Protein AF-F9PRP9-F1 (afdb_monomer_lite)

pLDDT: mean 70.19, std 15.31, range [28.5, 96.56]

Radius of gyration: 37.39 Å; chains: 1; bounding box: 95×51×102 Å

Sequence (180 aa):
MKIFDKNKLEKINDRQLRYKIVYSILFFLMGALVLKLFHLTIINGDDYRNKADNNRLKDVKITAPRGNIYDRNGKLLAGVKTSPAVQILKDEFNRLSKDEKIEKIEELTKILNKDGASWDTDDYFLGINYFVYSSDVDYFTELKSPKEKVLDIILENKLVEDILKLRIEKNSSSNFPTIS

Foldseek 3Di:
DDPPDVVVVVVVVVVVVVVVVVVVVVVVVVVVVVVVVCCCCPVCVVVVVVCVVVPPDPVPPPDPFDAFDADPVRHTPDHDDDADDDDDDPVVLVPDDPVVNVVVLVVVVVVCVVVVHPCCPPPHPSDDDDFDDPDPVCVVVDPDGSVVVVVVVCVVVVCVVVVVPDDDDDDPDDPDDDDD

Secondary structure (DSSP, 8-state):
-----HHHHHHHHHHHHHHHHHHHHHHHHHHHHHHHHHIIIIISHHHHHHHHHHTS------PPPPPPEE-TTS-EEE-----------HHHHHHS-HHHHHHHHHHHHHHHHHTT---SSTTSS--TT----SSTTHHHH-SS-HHHHHHHHHHHTTTHHHHHH------S---PPPP-

Structure (mmCIF, N/CA/C/O backbone):
data_AF-F9PRP9-F1
#
_entry.id   AF-F9PRP9-F1
#
loop_
_atom_site.group_PDB
_atom_site.id
_atom_site.type_symbol
_atom_site.label_atom_id
_atom_site.label_alt_id
_atom_site.label_comp_id
_atom_site.label_asym_id
_atom_site.label_entity_id
_atom_site.label_seq_id
_atom_site.pdbx_PDB_ins_code
_atom_site.Cartn_x
_atom_site.Cartn_y
_atom_site.Cartn_z
_atom_site.occupancy
_atom_site.B_iso_or_equiv
_atom_site.auth_seq_id
_atom_site.auth_comp_id
_atom_site.auth_asym_id
_atom_site.auth_atom_id
_atom_site.pdbx_PDB_model_num
ATOM 1 N N . MET A 1 1 ? 65.921 16.753 -61.468 1.00 42.53 1 MET A N 1
ATOM 2 C CA . MET A 1 1 ? 65.326 16.895 -60.120 1.00 42.53 1 MET A CA 1
ATOM 3 C C . MET A 1 1 ? 63.812 16.720 -60.239 1.00 42.53 1 MET A C 1
ATOM 5 O O . MET A 1 1 ? 63.185 17.506 -60.925 1.00 42.53 1 MET A O 1
ATOM 9 N N . LYS A 1 2 ? 63.293 15.617 -59.678 1.00 50.00 2 LYS A N 1
ATOM 10 C CA . LYS A 1 2 ? 61.884 15.201 -59.477 1.00 50.00 2 LYS A CA 1
ATOM 11 C C . LYS A 1 2 ? 60.833 15.632 -60.519 1.00 50.00 2 LYS A C 1
ATOM 13 O O . LYS A 1 2 ? 60.159 16.643 -60.359 1.00 50.00 2 LYS A O 1
ATOM 18 N N . ILE A 1 3 ? 60.594 14.757 -61.497 1.00 51.47 3 ILE A N 1
ATOM 19 C CA . ILE A 1 3 ? 59.340 14.733 -62.262 1.00 51.47 3 ILE A CA 1
ATOM 20 C C . ILE A 1 3 ? 58.291 14.085 -61.345 1.00 51.47 3 ILE A C 1
ATOM 22 O O . ILE A 1 3 ? 58.221 12.864 -61.229 1.00 51.47 3 ILE A O 1
ATOM 26 N N . PHE A 1 4 ? 57.546 14.901 -60.596 1.00 64.50 4 PHE A N 1
ATOM 27 C CA . PHE A 1 4 ? 56.377 14.421 -59.859 1.00 64.50 4 PHE A CA 1
ATOM 28 C C . PHE A 1 4 ? 55.243 14.182 -60.853 1.00 64.50 4 PHE A C 1
ATOM 30 O O . PHE A 1 4 ? 54.703 15.110 -61.452 1.00 64.50 4 PHE A O 1
ATOM 37 N N . ASP A 1 5 ? 54.925 12.908 -61.031 1.00 66.56 5 ASP A N 1
ATOM 38 C CA . ASP A 1 5 ? 53.922 12.408 -61.958 1.00 66.56 5 ASP A CA 1
ATOM 39 C C . ASP A 1 5 ? 52.515 12.862 -61.522 1.00 66.56 5 ASP A C 1
ATOM 41 O O . ASP A 1 5 ? 51.928 12.324 -60.576 1.00 66.56 5 ASP A O 1
ATOM 45 N N . LYS A 1 6 ? 51.990 13.911 -62.171 1.00 64.56 6 LYS A N 1
ATOM 46 C CA . LYS A 1 6 ? 50.707 14.554 -61.825 1.00 64.56 6 LYS A CA 1
ATOM 47 C C . LYS A 1 6 ? 49.531 13.570 -61.857 1.00 64.56 6 LYS A C 1
ATOM 49 O O . LYS A 1 6 ? 48.667 13.635 -60.986 1.00 64.56 6 LYS A O 1
ATOM 54 N N . ASN A 1 7 ? 49.572 12.585 -62.758 1.00 66.88 7 ASN A N 1
ATOM 55 C CA . ASN A 1 7 ? 48.579 11.508 -62.845 1.00 66.88 7 ASN A CA 1
ATOM 56 C C . ASN A 1 7 ? 48.523 10.644 -61.578 1.00 66.88 7 ASN A C 1
ATOM 58 O O . ASN A 1 7 ? 47.462 10.153 -61.190 1.00 66.88 7 ASN A O 1
ATOM 62 N N . LYS A 1 8 ? 49.661 10.448 -60.901 1.00 62.81 8 LYS A N 1
ATOM 63 C CA . LYS A 1 8 ? 49.707 9.689 -59.647 1.00 62.81 8 LYS A CA 1
ATOM 64 C C . LYS A 1 8 ? 49.069 10.479 -58.505 1.00 62.81 8 LYS A C 1
ATOM 66 O O . LYS A 1 8 ? 48.417 9.875 -57.659 1.00 62.81 8 LYS A O 1
ATOM 71 N N . LEU A 1 9 ? 49.219 11.805 -58.498 1.00 63.72 9 LEU A N 1
ATOM 72 C CA . LEU A 1 9 ? 48.645 12.690 -57.481 1.00 63.72 9 LEU A CA 1
ATOM 73 C C . LEU A 1 9 ? 47.124 12.833 -57.630 1.00 63.72 9 LEU A C 1
ATOM 75 O O . LEU A 1 9 ? 46.422 12.671 -56.634 1.00 63.72 9 LEU A O 1
ATOM 79 N N . GLU A 1 10 ? 46.601 13.022 -58.847 1.00 70.06 10 GLU A N 1
ATOM 80 C CA . GLU A 1 10 ? 45.146 13.024 -59.097 1.00 70.06 10 GLU A CA 1
ATOM 81 C C . GLU A 1 10 ? 44.505 11.689 -58.712 1.00 70.06 10 GLU A C 1
ATOM 83 O O . GLU A 1 10 ? 43.528 11.653 -57.966 1.00 70.06 10 GLU A O 1
ATOM 88 N N . LYS A 1 11 ? 45.124 10.566 -59.098 1.00 63.56 11 LYS A N 1
ATOM 89 C CA . LYS A 1 11 ? 44.608 9.227 -58.777 1.00 63.56 11 LYS A CA 1
ATOM 90 C C . LYS A 1 11 ? 44.652 8.904 -57.277 1.00 63.56 11 LYS A C 1
ATOM 92 O O . LYS A 1 11 ? 43.872 8.069 -56.818 1.00 63.56 11 LYS A O 1
ATOM 97 N N . ILE A 1 12 ? 45.557 9.519 -56.507 1.00 66.69 12 ILE A N 1
ATOM 98 C CA . ILE A 1 12 ? 45.568 9.436 -55.035 1.00 66.69 12 ILE A CA 1
ATOM 99 C C . ILE A 1 12 ? 44.457 10.315 -54.456 1.00 66.69 12 ILE A C 1
ATOM 101 O O . ILE A 1 12 ? 43.743 9.857 -53.564 1.00 66.69 12 ILE A O 1
ATOM 105 N N . ASN A 1 13 ? 44.271 11.530 -54.975 1.00 74.81 13 ASN A N 1
ATOM 106 C CA . ASN A 1 13 ? 43.254 12.461 -54.493 1.00 74.81 13 ASN A CA 1
ATOM 107 C C . ASN A 1 13 ? 41.830 11.933 -54.740 1.00 74.81 13 ASN A C 1
ATOM 109 O O . ASN A 1 13 ? 40.999 11.999 -53.841 1.00 74.81 13 ASN A O 1
ATOM 113 N N . ASP A 1 14 ? 41.581 11.282 -55.880 1.00 76.69 14 ASP A N 1
ATOM 114 C CA . ASP A 1 14 ? 40.311 10.609 -56.183 1.00 76.69 14 ASP A CA 1
ATOM 115 C C . ASP A 1 14 ? 40.009 9.450 -55.231 1.00 76.69 14 ASP A C 1
ATOM 117 O O . ASP A 1 14 ? 38.868 9.259 -54.806 1.00 76.69 14 ASP A O 1
ATOM 121 N N . ARG A 1 15 ? 41.025 8.656 -54.863 1.00 77.12 15 ARG A N 1
ATOM 122 C CA . ARG A 1 15 ? 40.851 7.585 -53.868 1.00 77.12 15 ARG A CA 1
ATOM 123 C C . ARG A 1 15 ? 40.567 8.172 -52.490 1.00 77.12 15 ARG A C 1
ATOM 125 O O . ARG A 1 15 ? 39.639 7.722 -51.827 1.00 77.12 15 ARG A O 1
ATOM 132 N N . GLN A 1 16 ? 41.327 9.187 -52.078 1.00 83.00 16 GLN A N 1
ATOM 133 C CA . GLN A 1 16 ? 41.131 9.885 -50.805 1.00 83.00 16 GLN A CA 1
ATOM 134 C C . GLN A 1 16 ? 39.751 10.557 -50.731 1.00 83.00 16 GLN A C 1
ATOM 136 O O . GLN A 1 16 ? 39.105 10.509 -49.687 1.00 83.00 16 GLN A O 1
ATOM 141 N N . LEU A 1 17 ? 39.255 11.121 -51.837 1.00 84.12 17 LEU A N 1
ATOM 142 C CA . LEU A 1 17 ? 37.926 11.722 -51.924 1.00 84.12 17 LEU A CA 1
ATOM 143 C C . LEU A 1 17 ? 36.820 10.677 -51.728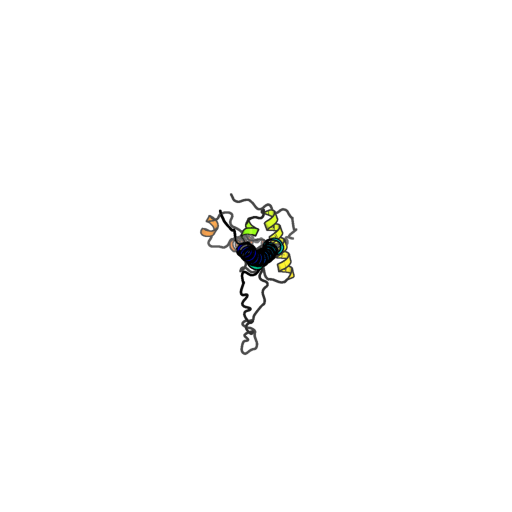 1.00 84.12 17 LEU A C 1
ATOM 145 O O . LEU A 1 17 ? 35.913 10.898 -50.929 1.00 84.12 17 LEU A O 1
ATOM 149 N N . ARG A 1 18 ? 36.926 9.505 -52.372 1.00 84.88 18 ARG A N 1
ATOM 150 C CA . ARG A 1 18 ? 35.973 8.396 -52.175 1.00 84.88 18 ARG A CA 1
ATOM 151 C C . ARG A 1 18 ? 35.933 7.931 -50.719 1.00 84.88 18 ARG A C 1
ATOM 153 O O . ARG A 1 18 ? 34.848 7.775 -50.168 1.00 84.88 18 ARG A O 1
ATOM 160 N N . TYR A 1 19 ? 37.092 7.771 -50.076 1.00 89.69 19 TYR A N 1
ATOM 161 C CA . TYR A 1 19 ? 37.149 7.400 -48.658 1.00 89.69 19 TYR A CA 1
ATOM 162 C C . TYR A 1 19 ? 36.541 8.471 -47.750 1.00 89.69 19 TYR A C 1
ATOM 164 O O . TYR A 1 19 ? 35.768 8.132 -46.859 1.00 89.69 19 TYR A O 1
ATOM 172 N N . LYS A 1 20 ? 36.814 9.758 -48.000 1.00 90.25 20 LYS A N 1
ATOM 173 C CA . LYS A 1 20 ? 36.215 10.867 -47.241 1.00 90.25 20 LYS A CA 1
ATOM 174 C C . LYS A 1 20 ? 34.692 10.907 -47.366 1.00 90.25 20 LYS A C 1
ATOM 176 O O . LYS A 1 20 ? 34.021 11.152 -46.370 1.00 90.25 20 LYS A O 1
ATOM 181 N N . ILE A 1 21 ? 34.141 10.630 -48.550 1.00 91.06 21 ILE A N 1
ATOM 182 C CA . ILE A 1 21 ? 32.686 10.577 -48.767 1.00 91.06 21 ILE A CA 1
ATOM 183 C C . ILE A 1 21 ? 32.060 9.425 -47.971 1.00 91.06 21 ILE A C 1
ATOM 185 O O . ILE A 1 21 ? 31.079 9.637 -47.260 1.00 91.06 21 ILE A O 1
ATOM 189 N N . VAL A 1 22 ? 32.650 8.227 -48.029 1.00 92.62 22 VAL A N 1
ATOM 190 C CA . VAL A 1 22 ? 32.167 7.060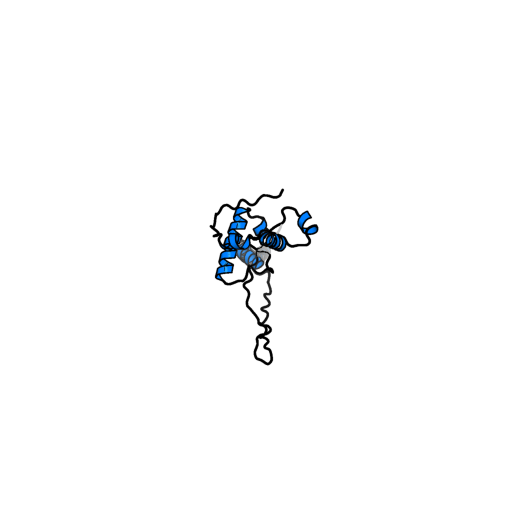 -47.269 1.00 92.62 22 VAL A CA 1
ATOM 191 C C . VAL A 1 22 ? 32.242 7.314 -45.762 1.00 92.62 22 VAL A C 1
ATOM 193 O O . VAL A 1 22 ? 31.284 7.041 -45.043 1.00 92.62 22 VAL A O 1
ATOM 196 N N . TYR A 1 23 ? 33.348 7.886 -45.282 1.00 93.44 23 TYR A N 1
ATOM 197 C CA . TYR A 1 23 ? 33.527 8.190 -43.863 1.00 93.44 23 TYR A CA 1
ATOM 198 C C . TYR A 1 23 ? 32.566 9.282 -43.379 1.00 93.44 23 TYR A C 1
ATOM 200 O O . TYR A 1 23 ? 32.047 9.194 -42.271 1.00 93.44 23 TYR A O 1
ATOM 208 N N . SER A 1 24 ? 32.285 10.279 -44.223 1.00 93.81 24 SER A N 1
ATOM 209 C CA . SER A 1 24 ? 31.284 11.313 -43.949 1.00 93.81 24 SER A CA 1
ATOM 210 C C . SER A 1 24 ? 29.891 10.701 -43.784 1.00 93.81 24 SER A C 1
ATOM 212 O O . SER A 1 24 ? 29.234 10.928 -42.773 1.00 93.81 24 SER A O 1
ATOM 214 N N . ILE A 1 25 ? 29.471 9.835 -44.713 1.00 95.50 25 ILE A N 1
ATOM 215 C CA . ILE A 1 25 ? 28.193 9.111 -44.621 1.00 95.50 25 ILE A CA 1
ATOM 216 C C . ILE A 1 25 ? 28.108 8.272 -43.344 1.00 95.50 25 ILE A C 1
ATOM 218 O O . ILE A 1 25 ? 27.099 8.325 -42.642 1.00 95.50 25 ILE A O 1
ATOM 222 N N . LEU A 1 26 ? 29.171 7.536 -43.014 1.00 95.50 26 LEU A N 1
ATOM 223 C CA . LEU A 1 26 ? 29.221 6.730 -41.797 1.00 95.50 26 LEU A CA 1
ATOM 224 C C . LEU A 1 26 ? 29.120 7.599 -40.536 1.00 95.50 26 LEU A C 1
ATOM 226 O O . LEU A 1 26 ? 28.413 7.242 -39.596 1.00 95.50 26 LEU A O 1
ATOM 230 N N . PHE A 1 27 ? 29.790 8.752 -40.528 1.00 96.12 27 PHE A N 1
ATOM 231 C CA . PHE A 1 27 ? 29.742 9.702 -39.422 1.00 96.12 27 PHE A CA 1
ATOM 232 C C . PHE A 1 27 ? 28.334 10.275 -39.225 1.00 96.12 27 PHE A C 1
ATOM 234 O O . PHE A 1 27 ? 27.834 10.290 -38.102 1.00 96.12 27 PHE A O 1
ATOM 241 N N . PHE A 1 28 ? 27.655 10.672 -40.306 1.00 96.38 28 PHE A N 1
ATOM 242 C CA . PHE A 1 28 ? 26.265 11.133 -40.239 1.00 96.38 28 PHE A CA 1
ATOM 243 C C . PHE A 1 28 ? 25.309 10.037 -39.757 1.00 96.38 28 PHE A C 1
ATOM 245 O O . PHE A 1 28 ? 24.439 10.310 -38.931 1.00 96.38 28 PHE A O 1
ATOM 252 N N . LEU A 1 29 ? 25.491 8.795 -40.215 1.00 96.38 29 LEU A N 1
ATOM 253 C CA . LEU A 1 29 ? 24.696 7.653 -39.763 1.00 96.38 29 LEU A CA 1
ATOM 254 C C . LEU A 1 29 ? 24.872 7.410 -38.257 1.00 96.38 29 LEU A C 1
ATOM 256 O O . LEU A 1 29 ? 23.888 7.236 -37.538 1.00 96.38 29 LEU A O 1
ATOM 260 N N . MET A 1 30 ? 26.115 7.443 -37.768 1.00 96.56 30 MET A N 1
ATOM 261 C CA . MET A 1 30 ? 26.395 7.336 -36.336 1.00 96.56 30 MET A CA 1
ATOM 262 C C . MET A 1 30 ? 25.806 8.497 -35.543 1.00 96.56 30 MET A C 1
ATOM 264 O O . MET A 1 30 ? 25.179 8.265 -34.512 1.00 96.56 30 MET A O 1
ATOM 268 N N . GLY A 1 31 ? 25.928 9.729 -36.039 1.00 95.94 31 GLY A N 1
ATOM 269 C CA . GLY A 1 31 ? 25.317 10.902 -35.416 1.00 95.94 31 GLY A CA 1
ATOM 270 C C . GLY A 1 31 ? 23.798 10.770 -35.286 1.00 95.94 31 GLY A C 1
ATOM 271 O O . GLY A 1 31 ? 23.248 11.018 -34.215 1.00 95.94 31 GLY A O 1
ATOM 272 N N . ALA A 1 32 ? 23.120 10.296 -36.334 1.00 95.88 32 ALA A N 1
ATOM 273 C CA . ALA A 1 32 ? 21.682 10.036 -36.300 1.00 95.88 32 ALA A CA 1
ATOM 274 C C . ALA A 1 32 ? 21.305 8.973 -35.253 1.00 95.88 32 ALA A C 1
ATOM 276 O O . ALA A 1 32 ? 20.307 9.131 -34.547 1.00 95.88 32 ALA A O 1
ATOM 277 N N . LEU A 1 33 ? 22.115 7.920 -35.106 1.00 94.25 33 LEU A N 1
ATOM 278 C CA . LEU A 1 33 ? 21.886 6.879 -34.104 1.00 94.25 33 LEU A CA 1
ATOM 279 C C . LEU A 1 33 ? 22.056 7.414 -32.674 1.00 94.25 33 LEU A C 1
ATOM 281 O O . LEU A 1 33 ? 21.233 7.120 -31.809 1.00 94.25 33 LEU A O 1
ATOM 285 N N . VAL A 1 34 ? 23.080 8.239 -32.438 1.00 95.56 34 VAL A N 1
ATOM 286 C CA . VAL A 1 34 ? 23.326 8.884 -31.138 1.00 95.56 34 VAL A CA 1
ATOM 287 C C . VAL A 1 34 ? 22.192 9.842 -30.782 1.00 95.56 34 VAL A C 1
ATOM 289 O O . VAL A 1 34 ? 21.701 9.800 -29.658 1.00 95.56 34 VAL A O 1
ATOM 292 N N . LEU A 1 35 ? 21.711 10.652 -31.729 1.00 92.94 35 LEU A N 1
ATOM 293 C CA . LEU A 1 35 ? 20.555 11.529 -31.514 1.00 92.94 35 LEU A CA 1
ATOM 294 C C . LEU A 1 35 ? 19.285 10.731 -31.208 1.00 92.94 35 LEU A C 1
ATOM 296 O O . LEU A 1 35 ? 18.520 11.095 -30.314 1.00 92.94 35 LEU A O 1
ATOM 300 N N . LYS A 1 36 ? 19.066 9.613 -31.911 1.00 92.12 36 LYS A N 1
ATOM 301 C CA . LYS A 1 36 ? 17.932 8.723 -31.648 1.00 92.12 36 LYS A CA 1
ATOM 302 C C . LYS A 1 36 ? 18.018 8.100 -30.257 1.00 92.12 36 LYS A C 1
ATOM 304 O O . LYS A 1 36 ? 17.000 8.021 -29.570 1.00 92.12 36 LYS A O 1
ATOM 309 N N . LEU A 1 37 ? 19.215 7.684 -29.847 1.00 88.75 37 LEU A N 1
ATOM 310 C CA . LEU A 1 37 ? 19.462 7.133 -28.521 1.00 88.75 37 LEU A CA 1
ATOM 311 C C . LEU A 1 37 ? 19.241 8.194 -27.443 1.00 88.75 37 LEU A C 1
ATOM 313 O O . LEU A 1 37 ? 18.501 7.932 -26.509 1.00 88.75 37 LEU A O 1
ATOM 317 N N . PHE A 1 38 ? 19.785 9.400 -27.623 1.00 89.00 38 PHE A N 1
ATOM 318 C CA . PHE A 1 38 ? 19.590 10.531 -26.715 1.00 89.00 38 PHE A CA 1
ATOM 319 C C . PHE A 1 38 ? 18.109 10.890 -26.556 1.00 89.00 38 PHE A C 1
ATOM 321 O O . PHE A 1 38 ? 17.634 11.088 -25.444 1.00 89.00 38 PHE A O 1
ATOM 328 N N . HIS A 1 39 ? 17.341 10.908 -27.649 1.00 86.56 39 HIS A N 1
ATOM 329 C CA . HIS A 1 39 ? 15.893 11.095 -27.576 1.00 86.56 39 HIS A CA 1
ATOM 330 C C . HIS A 1 39 ? 15.224 9.978 -26.760 1.00 86.56 39 HIS A C 1
ATOM 332 O O . HIS A 1 39 ? 14.319 10.236 -25.971 1.00 86.56 39 HIS A O 1
ATOM 338 N N . LEU A 1 40 ? 15.632 8.723 -26.943 1.00 82.56 40 LEU A N 1
ATOM 339 C CA . LEU A 1 40 ? 15.046 7.605 -26.207 1.00 82.56 40 LEU A CA 1
ATOM 340 C C . LEU A 1 40 ? 15.418 7.632 -24.717 1.00 82.56 40 LEU A C 1
ATOM 342 O O . LEU A 1 40 ? 14.575 7.299 -23.891 1.00 82.56 40 LEU A O 1
ATOM 346 N N . THR A 1 41 ? 16.642 8.042 -24.381 1.00 79.62 41 THR A N 1
ATOM 347 C CA . THR A 1 41 ? 17.153 8.055 -23.005 1.00 79.62 41 THR A CA 1
ATOM 348 C C . THR A 1 41 ? 16.799 9.312 -22.220 1.00 79.62 41 THR A C 1
ATOM 350 O O . THR A 1 41 ? 16.678 9.211 -21.009 1.00 79.62 41 THR A O 1
ATOM 353 N N . ILE A 1 42 ? 16.644 10.477 -22.857 1.00 78.81 42 ILE A N 1
ATOM 354 C CA . ILE A 1 42 ? 16.349 11.746 -22.165 1.00 78.81 42 ILE A CA 1
ATOM 355 C C . ILE A 1 42 ? 14.861 12.078 -22.216 1.00 78.81 42 ILE A C 1
ATOM 357 O O . ILE A 1 42 ? 14.279 12.381 -21.187 1.00 78.81 42 ILE A O 1
ATOM 361 N N . ILE A 1 43 ? 14.232 12.010 -23.394 1.00 73.44 43 ILE A N 1
ATOM 362 C CA . ILE A 1 43 ? 12.822 12.414 -23.537 1.00 73.44 43 ILE A CA 1
ATOM 363 C C . ILE A 1 43 ? 11.897 11.308 -23.029 1.00 73.44 43 ILE A C 1
ATOM 365 O O . ILE A 1 43 ? 10.945 11.585 -22.313 1.00 73.44 43 ILE A O 1
ATOM 369 N N . ASN A 1 44 ? 12.201 10.051 -23.362 1.00 65.88 44 ASN A N 1
ATOM 370 C CA . ASN A 1 44 ? 11.391 8.906 -22.938 1.00 65.88 44 ASN A CA 1
ATOM 371 C C . ASN A 1 44 ? 12.043 8.102 -21.802 1.00 65.88 44 ASN A C 1
ATOM 373 O O . ASN A 1 44 ? 11.516 7.058 -21.423 1.00 65.88 44 ASN A O 1
ATOM 377 N N . GLY A 1 45 ? 13.194 8.543 -21.282 1.00 67.31 45 GLY A N 1
ATOM 378 C CA . GLY A 1 45 ? 13.931 7.821 -20.245 1.00 67.31 45 GLY A CA 1
ATOM 379 C C . GLY A 1 45 ? 13.095 7.611 -18.997 1.00 67.31 45 GLY A C 1
ATOM 380 O O . GLY A 1 45 ? 12.982 6.482 -18.525 1.00 67.31 45 GLY A O 1
ATOM 381 N N . ASP A 1 46 ? 12.448 8.678 -18.534 1.00 64.69 46 ASP A N 1
ATOM 382 C CA . ASP A 1 46 ? 11.582 8.642 -17.358 1.00 64.69 46 ASP A CA 1
ATOM 383 C C . ASP A 1 46 ? 10.359 7.753 -17.597 1.00 64.69 46 ASP A C 1
ATOM 385 O O . ASP A 1 46 ? 10.025 6.931 -16.752 1.00 64.69 46 ASP A O 1
ATOM 389 N N . ASP A 1 47 ? 9.754 7.796 -18.786 1.00 66.75 47 ASP A N 1
ATOM 390 C CA . ASP A 1 47 ? 8.624 6.928 -19.139 1.00 66.75 47 ASP A CA 1
ATOM 391 C C . ASP A 1 47 ? 9.005 5.444 -19.194 1.00 66.75 47 ASP A C 1
ATOM 393 O O . ASP A 1 47 ? 8.238 4.590 -18.746 1.00 66.75 47 ASP A O 1
ATOM 397 N N . TYR A 1 48 ? 10.181 5.101 -19.729 1.00 62.81 48 TYR A N 1
ATOM 398 C CA . TYR A 1 48 ? 10.669 3.719 -19.743 1.00 62.81 48 TYR A CA 1
ATOM 399 C C . TYR A 1 48 ? 11.167 3.267 -18.368 1.00 62.81 48 TYR A C 1
ATOM 401 O O . TYR A 1 48 ? 11.005 2.093 -18.041 1.00 62.81 48 TYR A O 1
ATOM 409 N N . ARG A 1 49 ? 11.704 4.174 -17.543 1.00 63.72 49 ARG A N 1
ATOM 410 C CA . ARG A 1 49 ? 12.059 3.916 -16.141 1.00 63.72 49 ARG A CA 1
ATOM 411 C C . ARG A 1 49 ? 10.806 3.640 -15.314 1.00 63.72 49 ARG A C 1
ATOM 413 O O . ARG A 1 49 ? 10.719 2.589 -14.693 1.00 63.72 49 ARG A O 1
ATOM 420 N N . ASN A 1 50 ? 9.795 4.496 -15.429 1.00 62.94 50 ASN A N 1
ATOM 421 C CA . ASN A 1 50 ? 8.492 4.342 -14.786 1.00 62.94 50 ASN A CA 1
ATOM 422 C C . ASN A 1 50 ? 7.776 3.075 -15.259 1.00 62.94 50 ASN A C 1
ATOM 424 O O . ASN A 1 50 ? 7.166 2.372 -14.458 1.00 62.94 50 ASN A O 1
ATOM 428 N N . LYS A 1 51 ? 7.857 2.738 -16.552 1.00 61.62 51 LYS A N 1
ATOM 429 C CA . LYS A 1 51 ? 7.327 1.469 -17.067 1.00 61.62 51 LYS A CA 1
ATOM 430 C C . LYS A 1 51 ? 8.126 0.271 -16.581 1.00 61.62 51 LYS A C 1
ATOM 432 O O . LYS A 1 51 ? 7.508 -0.750 -16.347 1.00 61.62 51 LYS A O 1
ATOM 437 N N . ALA A 1 52 ? 9.444 0.353 -16.422 1.00 60.34 52 ALA A N 1
ATOM 438 C CA . ALA A 1 52 ? 10.252 -0.747 -15.896 1.00 60.34 52 ALA A CA 1
ATOM 439 C C . ALA A 1 52 ? 10.009 -0.977 -14.395 1.00 60.34 52 ALA A C 1
ATOM 441 O O . ALA A 1 52 ? 9.865 -2.126 -13.980 1.00 60.34 52 ALA A O 1
ATOM 442 N N . ASP A 1 53 ? 9.886 0.095 -13.611 1.00 61.28 53 ASP A N 1
ATOM 443 C CA . ASP A 1 53 ? 9.566 0.020 -12.183 1.00 61.28 53 ASP A CA 1
ATOM 444 C C . ASP A 1 53 ? 8.128 -0.489 -11.963 1.00 61.28 53 ASP A C 1
ATOM 446 O O . ASP A 1 53 ? 7.906 -1.350 -11.111 1.00 61.28 53 ASP A O 1
ATOM 450 N N . ASN A 1 54 ? 7.166 -0.070 -12.799 1.00 59.91 54 ASN A N 1
ATOM 451 C CA . ASN A 1 54 ? 5.788 -0.583 -12.761 1.00 59.91 54 ASN A CA 1
ATOM 452 C C . ASN A 1 54 ? 5.623 -1.982 -13.389 1.00 59.91 54 ASN A C 1
ATOM 454 O O . ASN A 1 54 ? 4.772 -2.750 -12.946 1.00 59.91 54 ASN A O 1
ATOM 458 N N . ASN A 1 55 ? 6.432 -2.348 -14.391 1.00 52.78 55 ASN A N 1
ATOM 459 C CA . ASN A 1 55 ? 6.427 -3.670 -15.038 1.00 52.78 55 ASN A CA 1
ATOM 460 C C . ASN A 1 55 ? 7.378 -4.665 -14.369 1.00 52.78 55 ASN A C 1
ATOM 462 O O . ASN A 1 55 ? 7.713 -5.683 -14.980 1.00 52.78 55 ASN A O 1
ATOM 466 N N . ARG A 1 56 ? 7.804 -4.448 -13.119 1.00 49.28 56 ARG A N 1
ATOM 467 C CA . ARG A 1 56 ? 8.329 -5.543 -12.296 1.00 49.28 56 ARG A CA 1
ATOM 468 C C . ARG A 1 56 ? 7.178 -6.517 -12.042 1.00 49.28 56 ARG A C 1
ATOM 470 O O . ARG A 1 56 ? 6.480 -6.424 -11.039 1.00 49.28 56 ARG A O 1
ATOM 477 N N . LEU A 1 57 ? 6.969 -7.386 -13.031 1.00 54.41 57 LEU A N 1
ATOM 478 C CA . LEU A 1 57 ? 5.914 -8.375 -13.203 1.00 54.41 57 LEU A CA 1
ATOM 479 C C . LEU A 1 57 ? 5.491 -8.960 -11.854 1.00 54.41 57 LEU A C 1
ATOM 481 O O . LEU A 1 57 ? 6.076 -9.922 -11.359 1.00 54.41 57 LEU A O 1
ATOM 485 N N . LYS A 1 58 ? 4.443 -8.393 -11.254 1.00 47.81 58 LYS A N 1
ATOM 486 C CA . LYS A 1 58 ? 3.585 -9.191 -10.390 1.00 47.81 58 LYS A CA 1
ATOM 487 C C . LYS A 1 58 ? 2.804 -10.063 -11.358 1.00 47.81 58 LYS A C 1
ATOM 489 O O . LYS A 1 58 ? 1.819 -9.610 -11.932 1.00 47.81 58 LYS A O 1
ATOM 494 N N . ASP A 1 59 ? 3.268 -11.291 -11.565 1.00 46.56 59 ASP A N 1
ATOM 495 C CA . ASP A 1 59 ? 2.425 -12.351 -12.107 1.00 46.56 59 ASP A CA 1
ATOM 496 C C . ASP A 1 59 ? 1.232 -12.497 -11.158 1.00 46.56 59 ASP A C 1
ATOM 498 O O . ASP A 1 59 ? 1.279 -13.211 -10.152 1.00 46.56 59 ASP A O 1
ATOM 502 N N . VAL A 1 60 ? 0.158 -11.755 -11.424 1.00 51.31 60 VAL A N 1
ATOM 503 C CA . VAL A 1 60 ? -1.099 -11.925 -10.709 1.00 51.31 60 VAL A CA 1
ATOM 504 C C . VAL A 1 60 ? -1.712 -13.192 -11.280 1.00 51.31 60 VAL A C 1
ATOM 506 O O . VAL A 1 60 ? -2.488 -13.160 -12.232 1.00 51.31 60 VAL A O 1
ATOM 509 N N . LYS A 1 61 ? -1.323 -14.339 -10.715 1.00 46.00 61 LYS A N 1
ATOM 510 C CA . LYS A 1 61 ? -2.044 -15.593 -10.923 1.00 46.00 61 LYS A CA 1
ATOM 511 C C . LYS A 1 61 ? -3.477 -15.380 -10.452 1.00 46.00 61 LYS A C 1
ATOM 513 O O . LYS A 1 61 ? -3.775 -15.475 -9.263 1.00 46.00 61 LYS A O 1
ATOM 518 N N . ILE A 1 62 ? -4.362 -15.099 -11.397 1.00 57.50 62 ILE A N 1
ATOM 519 C CA . ILE A 1 62 ? -5.801 -15.181 -11.193 1.00 57.50 62 ILE A CA 1
ATOM 520 C C . ILE A 1 62 ? -6.130 -16.641 -10.883 1.00 57.50 62 ILE A C 1
ATOM 522 O O . ILE A 1 62 ? -6.179 -17.503 -11.757 1.00 57.50 62 ILE A O 1
ATOM 526 N N . THR A 1 63 ? -6.267 -16.939 -9.595 1.00 58.91 63 THR A N 1
ATOM 527 C CA . THR A 1 63 ? -6.725 -18.250 -9.143 1.00 58.91 63 THR A CA 1
ATOM 528 C C . THR A 1 63 ? -8.201 -18.351 -9.495 1.00 58.91 63 THR A C 1
ATOM 530 O O . THR A 1 63 ? -8.982 -17.477 -9.122 1.00 58.91 63 THR A O 1
ATOM 533 N N . ALA A 1 64 ? -8.587 -19.390 -10.237 1.00 51.91 64 ALA A N 1
ATOM 534 C CA . ALA A 1 64 ? -9.990 -19.610 -10.559 1.00 51.91 64 ALA A CA 1
ATOM 535 C C . ALA A 1 64 ? -10.804 -19.765 -9.257 1.00 51.91 64 ALA A C 1
ATOM 537 O O . ALA A 1 64 ? -10.363 -20.487 -8.352 1.00 51.91 64 ALA A O 1
ATOM 538 N N . PRO A 1 65 ? -11.971 -19.109 -9.134 1.00 62.84 65 PRO A N 1
ATOM 539 C CA . PRO A 1 65 ? -12.818 -19.270 -7.962 1.00 62.84 65 PRO A CA 1
ATOM 540 C C . PRO A 1 65 ? -13.247 -20.738 -7.852 1.00 62.84 65 PRO A C 1
ATOM 542 O O . PRO A 1 65 ? -13.744 -21.327 -8.813 1.00 62.84 65 PRO A O 1
ATOM 545 N N . ARG A 1 66 ? -13.023 -21.355 -6.686 1.00 72.25 66 ARG A N 1
ATOM 546 C CA . ARG A 1 66 ? -13.528 -22.707 -6.412 1.00 72.25 66 ARG A CA 1
ATOM 547 C C . ARG A 1 66 ? -15.058 -22.682 -6.338 1.00 72.25 66 ARG A C 1
ATOM 549 O O . ARG A 1 66 ? -15.644 -21.693 -5.911 1.00 72.25 66 ARG A O 1
ATOM 556 N N . GLY A 1 67 ? -15.701 -23.773 -6.748 1.00 75.56 67 GLY A N 1
ATOM 557 C CA . GLY A 1 67 ? -17.149 -23.923 -6.609 1.00 75.56 67 GLY A CA 1
ATOM 558 C C . GLY A 1 67 ? -17.589 -23.981 -5.142 1.00 75.56 67 GLY A C 1
ATOM 559 O O . GLY A 1 67 ? -16.813 -24.350 -4.260 1.00 75.56 67 GLY A O 1
ATOM 560 N N . ASN A 1 68 ? -18.850 -23.637 -4.896 1.00 81.31 68 ASN A N 1
ATOM 561 C CA . ASN A 1 68 ? -19.479 -23.782 -3.587 1.00 81.31 68 ASN A CA 1
ATOM 562 C C . ASN A 1 68 ? -19.723 -25.269 -3.271 1.00 81.31 68 ASN A C 1
ATOM 564 O O . ASN A 1 68 ? -20.209 -26.015 -4.120 1.00 81.31 68 ASN A O 1
ATOM 568 N N . ILE A 1 69 ? -19.403 -25.694 -2.049 1.00 81.62 69 ILE A N 1
ATOM 569 C CA . ILE A 1 69 ? -19.608 -27.055 -1.548 1.00 81.62 69 ILE A CA 1
ATOM 570 C C . ILE A 1 69 ? -20.904 -27.085 -0.737 1.00 81.62 69 ILE A C 1
ATOM 572 O O . ILE A 1 69 ? -21.046 -26.368 0.259 1.00 81.62 69 ILE A O 1
ATOM 576 N N . TYR A 1 70 ? -21.830 -27.943 -1.158 1.00 84.75 70 TYR A N 1
ATOM 577 C CA . TYR A 1 70 ? -23.126 -28.156 -0.519 1.00 84.75 70 TYR A CA 1
ATOM 578 C C . TYR A 1 70 ? -23.186 -29.549 0.119 1.00 84.75 70 TYR A C 1
ATOM 580 O O . TYR A 1 70 ? -22.637 -30.510 -0.417 1.00 84.75 70 TYR A O 1
ATOM 588 N N . ASP A 1 71 ? -23.865 -29.660 1.258 1.00 85.88 71 ASP A N 1
ATOM 589 C CA . ASP A 1 71 ? -24.255 -30.943 1.846 1.00 85.88 71 ASP A CA 1
ATOM 590 C C . ASP A 1 71 ? -25.334 -31.635 0.985 1.00 85.88 71 ASP A C 1
ATOM 592 O O . ASP A 1 71 ? -25.995 -30.995 0.164 1.00 85.88 71 ASP A O 1
ATOM 596 N N . ARG A 1 72 ? -25.600 -32.927 1.222 1.00 85.44 72 ARG A N 1
ATOM 597 C CA . ARG A 1 72 ? -26.680 -33.704 0.575 1.00 85.44 72 ARG A CA 1
ATOM 598 C C . ARG A 1 72 ? -28.067 -33.059 0.686 1.00 85.44 72 ARG A C 1
ATOM 600 O O . ARG A 1 72 ? -28.940 -33.341 -0.123 1.00 85.44 72 ARG A O 1
ATOM 607 N N . ASN A 1 73 ? -28.251 -32.195 1.683 1.00 84.62 73 ASN A N 1
ATOM 608 C CA . ASN A 1 73 ? -29.482 -31.454 1.946 1.00 84.62 73 ASN A CA 1
ATOM 609 C C . ASN A 1 73 ? -29.502 -30.054 1.293 1.00 84.62 73 ASN A C 1
ATOM 611 O O . ASN A 1 73 ? -30.364 -29.243 1.614 1.00 84.62 73 ASN A O 1
ATOM 615 N N . GLY A 1 74 ? -28.526 -29.718 0.441 1.00 79.94 74 GLY A N 1
ATOM 616 C CA . GLY A 1 74 ? -28.424 -28.410 -0.220 1.00 79.94 74 GLY A CA 1
ATOM 617 C C . GLY A 1 74 ? -27.930 -27.270 0.679 1.00 79.94 74 GLY A C 1
ATOM 618 O O . GLY A 1 74 ? -27.928 -26.114 0.261 1.00 79.94 74 GLY A O 1
ATOM 619 N N . LYS A 1 75 ? -27.488 -27.562 1.909 1.00 84.25 75 LYS A N 1
ATOM 620 C CA . LYS A 1 75 ? -26.923 -26.558 2.822 1.00 84.25 75 LYS A CA 1
ATOM 621 C C . LYS A 1 75 ? -25.486 -26.222 2.415 1.00 84.25 75 LYS A C 1
ATOM 623 O O . LYS A 1 75 ? -24.660 -27.123 2.299 1.00 84.25 75 LYS A O 1
ATOM 628 N N . LEU A 1 76 ? -25.184 -24.937 2.224 1.00 79.12 76 LEU A N 1
ATOM 629 C CA . LEU A 1 76 ? -23.830 -24.456 1.933 1.00 79.12 76 LEU A CA 1
ATOM 630 C C . LEU A 1 76 ? -22.906 -24.742 3.130 1.00 79.12 76 LEU A C 1
ATOM 632 O O . LEU A 1 76 ? -23.159 -24.250 4.229 1.00 79.12 76 LEU A O 1
ATOM 636 N N . LEU A 1 77 ? -21.851 -25.529 2.914 1.00 76.12 77 LEU A N 1
ATOM 637 C CA . LEU A 1 77 ? -20.832 -25.833 3.927 1.00 76.12 77 LEU A CA 1
ATOM 638 C C . LEU A 1 77 ? -19.579 -24.971 3.747 1.00 76.12 77 LEU A C 1
ATOM 640 O O . LEU A 1 77 ? -18.996 -24.522 4.727 1.00 76.12 77 LEU A O 1
ATOM 644 N N . ALA A 1 78 ? -19.183 -24.712 2.501 1.00 70.94 78 ALA A N 1
ATOM 645 C CA . ALA A 1 78 ? -18.067 -23.832 2.173 1.00 70.94 78 ALA A CA 1
ATOM 646 C C . ALA A 1 78 ? -18.330 -23.146 0.830 1.00 70.94 78 ALA A C 1
ATOM 648 O O . ALA A 1 78 ? -18.692 -23.803 -0.143 1.00 70.94 78 ALA A O 1
ATOM 649 N N . GLY A 1 79 ? -18.155 -21.829 0.768 1.00 69.19 79 GLY A N 1
ATOM 650 C CA . GLY A 1 79 ? -18.329 -21.047 -0.453 1.00 69.19 79 GLY A CA 1
ATOM 651 C C . GLY A 1 79 ? -17.215 -20.026 -0.619 1.00 69.19 79 GLY A C 1
ATOM 652 O O . GLY A 1 79 ? -16.539 -19.669 0.346 1.00 69.19 79 GLY A O 1
ATOM 653 N N . VAL A 1 80 ? -17.016 -19.560 -1.847 1.00 64.06 80 VAL A N 1
ATOM 654 C CA . VAL A 1 80 ? -16.058 -18.488 -2.128 1.00 64.06 80 VAL A CA 1
ATOM 655 C C . VAL A 1 80 ? -16.746 -17.146 -1.904 1.00 64.06 80 VAL A C 1
ATOM 657 O O . VAL A 1 80 ? -17.769 -16.856 -2.520 1.00 64.06 80 VAL A O 1
ATOM 660 N N . LYS A 1 81 ? -16.177 -16.319 -1.024 1.00 66.62 81 LYS A N 1
ATOM 661 C CA . LYS A 1 81 ? -16.538 -14.905 -0.883 1.00 66.62 81 LYS A CA 1
ATOM 662 C C . LYS A 1 81 ? -15.389 -14.045 -1.392 1.00 66.62 81 LYS A C 1
ATOM 664 O O . LYS A 1 81 ? -14.246 -14.232 -0.981 1.00 66.62 81 LYS A O 1
ATOM 669 N N . THR A 1 82 ? -15.697 -13.104 -2.277 1.00 61.12 82 THR A N 1
ATOM 670 C CA . THR A 1 82 ? -14.745 -12.077 -2.707 1.00 61.12 82 THR A CA 1
ATOM 671 C C . THR A 1 82 ? -14.554 -11.093 -1.559 1.00 61.12 82 THR A C 1
ATOM 673 O O . THR A 1 82 ? -15.522 -10.462 -1.142 1.00 61.12 82 THR A O 1
ATOM 676 N N . SER A 1 83 ? -13.330 -10.983 -1.041 1.00 59.91 83 SER A N 1
ATOM 677 C CA . SER A 1 83 ? -12.983 -10.005 -0.006 1.00 59.91 83 SER A CA 1
ATOM 678 C C . SER A 1 83 ? -12.115 -8.895 -0.609 1.00 59.91 83 SER A C 1
ATOM 680 O O . SER A 1 83 ? -11.114 -9.215 -1.263 1.00 59.91 83 SER A O 1
ATOM 682 N N . PRO A 1 84 ? -12.467 -7.609 -0.431 1.00 57.88 84 PRO A N 1
ATOM 683 C CA . PRO A 1 84 ? -11.595 -6.496 -0.786 1.00 57.88 84 PRO A CA 1
ATOM 684 C C . PRO A 1 84 ? -10.329 -6.538 0.077 1.00 57.88 84 PRO A C 1
ATOM 686 O O . PRO A 1 84 ? -10.403 -6.490 1.302 1.00 57.88 84 PRO A O 1
ATOM 689 N N . ALA A 1 85 ? -9.157 -6.632 -0.550 1.00 59.47 85 ALA A N 1
ATOM 690 C CA . ALA A 1 85 ? -7.879 -6.601 0.153 1.00 59.47 85 ALA A CA 1
ATOM 691 C C . ALA A 1 85 ? -7.223 -5.232 -0.034 1.00 59.47 85 ALA A C 1
ATOM 693 O O . ALA A 1 85 ? -6.835 -4.880 -1.149 1.00 59.47 85 ALA A O 1
ATOM 694 N N . VAL A 1 86 ? -7.061 -4.479 1.055 1.00 62.00 86 VAL A N 1
ATOM 695 C CA . VAL A 1 86 ? -6.286 -3.234 1.047 1.00 62.00 86 VAL A CA 1
ATOM 696 C C . VAL A 1 86 ? -4.897 -3.498 1.619 1.00 62.00 86 VAL A C 1
ATOM 698 O O . VAL A 1 86 ? -4.754 -4.121 2.668 1.00 62.00 86 VAL A O 1
ATOM 701 N N . GLN A 1 87 ? -3.862 -3.052 0.907 1.00 60.53 87 GLN A N 1
ATOM 702 C CA . GLN A 1 87 ? -2.466 -3.164 1.333 1.00 60.53 87 GLN A CA 1
ATOM 703 C C . GLN A 1 87 ? -1.922 -1.772 1.630 1.00 60.53 87 GLN A C 1
ATOM 705 O O . GLN A 1 87 ? -1.977 -0.889 0.778 1.00 60.53 87 GLN A O 1
ATOM 710 N N . ILE A 1 88 ? -1.374 -1.596 2.831 1.00 65.38 88 ILE A N 1
ATOM 711 C CA . ILE A 1 88 ? -0.677 -0.375 3.235 1.00 65.38 88 ILE A CA 1
ATOM 712 C C . ILE A 1 88 ? 0.824 -0.658 3.164 1.00 65.38 88 ILE A C 1
ATOM 714 O O . ILE A 1 88 ? 1.305 -1.625 3.761 1.00 65.38 88 ILE A O 1
ATOM 718 N N . LEU A 1 89 ? 1.580 0.175 2.445 1.00 69.31 89 LEU A N 1
ATOM 719 C CA . LEU A 1 89 ? 3.039 0.089 2.450 1.00 69.31 89 LEU A CA 1
ATOM 720 C C . LEU A 1 89 ? 3.557 0.606 3.796 1.00 69.31 89 LEU A C 1
ATOM 722 O O . LEU A 1 89 ? 3.431 1.788 4.118 1.00 69.31 89 LEU A O 1
ATOM 726 N N . LYS A 1 90 ? 4.149 -0.295 4.585 1.00 60.47 90 LYS A N 1
ATOM 727 C CA . LYS A 1 90 ? 4.602 -0.008 5.953 1.00 60.47 90 LYS A CA 1
ATOM 728 C C . LYS A 1 90 ? 5.634 1.125 6.014 1.00 60.47 90 LYS A C 1
ATOM 730 O O . LYS A 1 90 ? 5.622 1.892 6.971 1.00 60.47 90 LYS A O 1
ATOM 735 N N . ASP A 1 91 ? 6.479 1.259 4.993 1.00 65.38 91 ASP A N 1
ATOM 736 C CA . ASP A 1 91 ? 7.530 2.283 4.938 1.00 65.38 91 ASP A CA 1
ATOM 737 C C . ASP A 1 91 ? 6.967 3.695 4.752 1.00 65.38 91 ASP A C 1
ATOM 739 O O . ASP A 1 91 ? 7.407 4.630 5.421 1.00 65.38 91 ASP A O 1
ATOM 743 N N . GLU A 1 92 ? 5.961 3.853 3.890 1.00 67.19 92 GLU A N 1
ATOM 744 C CA . GLU A 1 92 ? 5.285 5.139 3.700 1.00 67.19 92 GLU A CA 1
ATOM 745 C C . GLU A 1 92 ? 4.416 5.475 4.905 1.00 67.19 92 GLU A C 1
ATOM 747 O O . GLU A 1 92 ? 4.467 6.592 5.412 1.00 67.19 92 GLU A O 1
ATOM 752 N N . PHE A 1 93 ? 3.703 4.480 5.437 1.00 68.75 93 PHE A N 1
ATOM 753 C CA . PHE A 1 93 ? 2.893 4.656 6.633 1.00 68.75 93 PHE A CA 1
ATOM 754 C C . PHE A 1 93 ? 3.743 5.069 7.835 1.00 68.75 93 PHE A C 1
ATOM 756 O O . PHE A 1 93 ? 3.378 5.992 8.552 1.00 68.75 93 PHE A O 1
ATOM 763 N N . ASN A 1 94 ? 4.907 4.453 8.049 1.00 69.69 94 ASN A N 1
ATOM 764 C CA . ASN A 1 94 ? 5.776 4.775 9.179 1.00 69.69 94 ASN A CA 1
ATOM 765 C C . ASN A 1 94 ? 6.362 6.190 9.121 1.00 69.69 94 ASN A C 1
ATOM 767 O O . ASN A 1 94 ? 6.613 6.751 10.189 1.00 69.69 94 ASN A O 1
ATOM 771 N N . ARG A 1 95 ? 6.543 6.756 7.920 1.00 71.38 95 ARG A N 1
ATOM 772 C CA . ARG A 1 95 ? 7.061 8.118 7.704 1.00 71.38 95 ARG A CA 1
ATOM 773 C C . ARG A 1 95 ? 6.051 9.226 8.008 1.00 71.38 95 ARG A C 1
ATOM 775 O O . ARG A 1 95 ? 6.474 10.369 8.145 1.00 71.38 95 ARG A O 1
ATOM 782 N N . LEU A 1 96 ? 4.764 8.902 8.114 1.00 71.88 96 LEU A N 1
ATOM 783 C CA . LEU A 1 96 ? 3.710 9.863 8.441 1.00 71.88 96 LEU A CA 1
ATOM 784 C C . LEU A 1 96 ? 3.748 10.274 9.920 1.00 71.88 96 LEU A C 1
ATOM 786 O O . LEU A 1 96 ? 4.076 9.465 10.802 1.00 71.88 96 LEU A O 1
ATOM 790 N N . SER A 1 97 ? 3.349 11.519 10.189 1.00 74.81 97 SER A N 1
ATOM 791 C CA . SER A 1 97 ? 3.067 11.997 11.544 1.00 74.81 97 SER A CA 1
ATOM 792 C C . SER A 1 97 ? 1.920 11.195 12.177 1.00 74.81 97 SER A C 1
ATOM 794 O O . SER A 1 97 ? 1.120 10.569 11.479 1.00 74.81 97 SER A O 1
ATOM 796 N N . LYS A 1 98 ? 1.820 11.185 13.513 1.00 68.44 98 LYS A N 1
ATOM 797 C CA . LYS A 1 98 ? 0.746 10.461 14.221 1.00 68.44 98 LYS A CA 1
ATOM 798 C C . LYS A 1 98 ? -0.644 10.906 13.761 1.00 68.44 98 LYS A C 1
ATOM 800 O O . LYS A 1 98 ? -1.488 10.049 13.520 1.00 68.44 98 LYS A O 1
ATOM 805 N N . ASP A 1 99 ? -0.846 12.206 13.583 1.00 72.56 99 ASP A N 1
ATOM 806 C CA . ASP A 1 99 ? -2.142 12.757 13.176 1.00 72.56 99 ASP A CA 1
ATOM 807 C C . ASP A 1 99 ? -2.498 12.352 11.739 1.00 72.56 99 ASP A C 1
ATOM 809 O O . ASP A 1 99 ? -3.614 11.915 11.467 1.00 72.56 99 ASP A O 1
ATOM 813 N N . GLU A 1 100 ? -1.512 12.366 10.837 1.00 74.56 100 GLU A N 1
ATOM 814 C CA . GLU A 1 100 ? -1.678 11.922 9.448 1.00 74.56 100 GLU A CA 1
ATOM 815 C C . GLU A 1 100 ? -1.969 10.416 9.356 1.00 74.56 100 GLU A C 1
ATOM 817 O O . GLU A 1 100 ? -2.772 9.980 8.530 1.00 74.56 100 GLU A O 1
ATOM 822 N N . LYS A 1 101 ? -1.356 9.596 10.224 1.00 73.31 101 LYS A N 1
ATOM 823 C CA . LYS A 1 101 ? -1.664 8.159 10.323 1.00 73.31 101 LYS A CA 1
ATOM 824 C C . LYS A 1 101 ? -3.115 7.933 10.724 1.00 73.31 101 LYS A C 1
ATOM 826 O O . LYS A 1 101 ? -3.774 7.078 10.136 1.00 73.31 101 LYS A O 1
ATOM 831 N N . ILE A 1 102 ? -3.596 8.682 11.715 1.00 74.06 102 ILE A N 1
ATOM 832 C CA . ILE A 1 102 ? -4.975 8.587 12.201 1.00 74.06 102 ILE A CA 1
ATOM 833 C C . ILE A 1 102 ? -5.944 8.989 11.089 1.00 74.06 102 ILE A C 1
ATOM 835 O O . ILE A 1 102 ? -6.875 8.240 10.808 1.00 74.06 102 ILE A O 1
ATOM 839 N N . GLU A 1 103 ? -5.689 10.100 10.395 1.00 77.81 103 GLU A N 1
ATOM 840 C CA . GLU A 1 103 ? -6.521 10.551 9.275 1.00 77.81 103 GLU A CA 1
ATOM 841 C C . GLU A 1 103 ? -6.588 9.502 8.156 1.00 77.81 103 GLU A C 1
ATOM 843 O O . GLU A 1 103 ? -7.673 9.165 7.677 1.00 77.81 103 GLU A O 1
ATOM 848 N N . LYS A 1 104 ? -5.444 8.919 7.775 1.00 78.06 104 LYS A N 1
ATOM 849 C CA . LYS A 1 104 ? -5.381 7.885 6.732 1.00 78.06 104 LYS A CA 1
ATOM 850 C C . LYS A 1 104 ? -6.079 6.592 7.145 1.00 78.06 104 LYS A C 1
ATOM 852 O O . LYS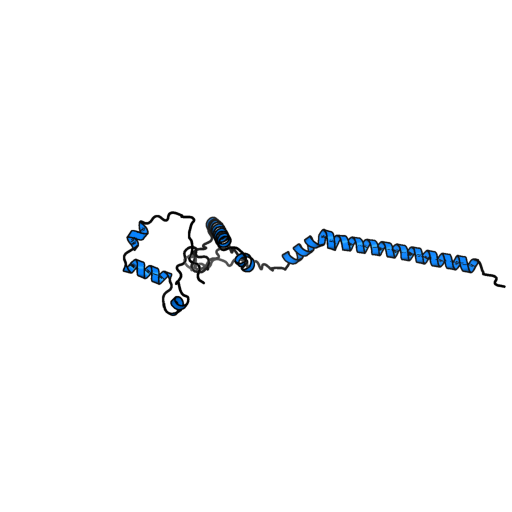 A 1 104 ? -6.731 5.967 6.310 1.00 78.06 104 LYS A O 1
ATOM 857 N N . ILE A 1 105 ? -5.986 6.199 8.417 1.00 76.88 105 ILE A N 1
ATOM 858 C CA . ILE A 1 105 ? -6.736 5.057 8.956 1.00 76.88 105 ILE A CA 1
ATOM 859 C C . ILE A 1 105 ? -8.240 5.356 8.973 1.00 76.88 105 ILE A C 1
ATOM 861 O O . ILE A 1 105 ? -9.027 4.491 8.587 1.00 76.88 105 ILE A O 1
ATOM 865 N N . GLU A 1 106 ? -8.665 6.562 9.362 1.00 74.69 106 GLU A N 1
ATOM 866 C CA . GLU A 1 106 ? -10.079 6.954 9.315 1.00 74.69 106 GLU A CA 1
ATOM 867 C C . GLU A 1 106 ? -10.624 6.941 7.879 1.00 74.69 106 GLU A C 1
ATOM 869 O O . GLU A 1 106 ? -11.728 6.449 7.633 1.00 74.69 106 GLU A O 1
ATOM 874 N N . GLU A 1 107 ? -9.863 7.474 6.923 1.00 77.00 107 GLU A N 1
ATOM 875 C CA . GLU A 1 107 ? -10.202 7.479 5.499 1.00 77.00 107 GLU A CA 1
ATOM 876 C C . GLU A 1 107 ? -10.342 6.049 4.966 1.00 77.00 107 GLU A C 1
ATOM 878 O O . GLU A 1 107 ? -11.367 5.700 4.373 1.00 77.00 107 GLU A O 1
ATOM 883 N N . LEU A 1 108 ? -9.363 5.192 5.262 1.00 75.38 108 LEU A N 1
ATOM 884 C CA . LEU A 1 108 ? -9.388 3.782 4.897 1.00 75.38 108 LEU A CA 1
ATOM 885 C C . LEU A 1 108 ? -10.613 3.070 5.482 1.00 75.38 108 LEU A C 1
ATOM 887 O O . LEU A 1 108 ? -11.312 2.349 4.774 1.00 75.38 108 LEU A O 1
ATOM 891 N N . THR A 1 109 ? -10.919 3.322 6.751 1.00 70.88 109 THR A N 1
ATOM 892 C CA . THR A 1 109 ? -12.074 2.733 7.438 1.00 70.88 109 THR A CA 1
ATOM 893 C C . THR A 1 109 ? -13.392 3.152 6.785 1.00 70.88 109 THR A C 1
ATOM 895 O O . THR A 1 109 ? -14.298 2.335 6.625 1.00 70.88 109 THR A O 1
ATOM 898 N N . LYS A 1 110 ? -13.527 4.417 6.362 1.00 75.69 110 LYS A N 1
ATOM 899 C CA . LYS A 1 110 ? -14.720 4.891 5.637 1.00 75.69 110 LYS A CA 1
ATOM 900 C C . LYS A 1 110 ? -14.893 4.172 4.301 1.00 75.69 110 LYS A C 1
ATOM 902 O O . LYS A 1 110 ? -16.014 3.802 3.959 1.00 75.69 110 LYS A O 1
ATOM 907 N N . ILE A 1 111 ? -13.802 3.967 3.566 1.00 74.75 111 ILE A N 1
ATOM 908 C CA . ILE A 1 111 ? -13.818 3.262 2.278 1.00 74.75 111 ILE A CA 1
ATOM 909 C C . ILE A 1 111 ? -14.183 1.787 2.485 1.00 74.75 111 ILE A C 1
ATOM 911 O O . ILE A 1 111 ? -15.081 1.282 1.817 1.00 74.75 111 ILE A O 1
ATOM 915 N N . LEU A 1 112 ? -13.572 1.122 3.469 1.00 71.12 112 LEU A N 1
ATOM 916 C CA . LEU A 1 112 ? -13.857 -0.279 3.795 1.00 71.12 112 LEU A CA 1
ATOM 917 C C . LEU A 1 112 ? -15.317 -0.491 4.223 1.00 71.12 112 LEU A C 1
ATOM 919 O O . LEU A 1 112 ? -15.962 -1.427 3.755 1.00 71.12 112 LEU A O 1
ATOM 923 N N . ASN A 1 113 ? -15.863 0.409 5.048 1.00 70.94 113 ASN A N 1
ATOM 924 C CA . ASN A 1 113 ? -17.278 0.390 5.431 1.00 70.94 113 ASN A CA 1
ATOM 925 C C . ASN A 1 113 ? -18.215 0.575 4.234 1.00 70.94 113 ASN A C 1
ATOM 927 O O . ASN A 1 113 ? -19.245 -0.092 4.151 1.00 70.94 113 ASN A O 1
ATOM 931 N N . LYS A 1 114 ? -17.872 1.477 3.306 1.00 73.50 114 LYS A N 1
ATOM 932 C CA . LYS A 1 114 ? -18.668 1.733 2.100 1.00 73.50 114 LYS A CA 1
ATOM 933 C C . LYS A 1 114 ? -18.740 0.504 1.191 1.00 73.50 114 LYS A C 1
ATOM 935 O O . LYS A 1 114 ? -19.800 0.234 0.634 1.00 73.50 114 LYS A O 1
ATOM 940 N N . ASP A 1 115 ? -17.644 -0.240 1.085 1.00 68.44 115 ASP A N 1
ATOM 941 C CA . ASP A 1 115 ? -17.548 -1.428 0.232 1.00 68.44 115 ASP A CA 1
ATOM 942 C C . ASP A 1 115 ? -18.023 -2.716 0.933 1.00 68.44 115 ASP A C 1
ATOM 944 O O . ASP A 1 115 ? -17.976 -3.800 0.350 1.00 68.44 115 ASP A O 1
ATOM 948 N N . GLY A 1 116 ? -18.512 -2.618 2.176 1.00 62.94 116 GLY A N 1
ATOM 949 C CA . GLY A 1 116 ? -19.020 -3.758 2.943 1.00 62.94 116 GLY A CA 1
ATOM 950 C C . GLY A 1 116 ? -17.937 -4.769 3.331 1.00 62.94 116 GLY A C 1
ATOM 951 O O . GLY A 1 116 ? -18.250 -5.928 3.607 1.00 62.94 116 GLY A O 1
ATOM 952 N N . ALA A 1 117 ? -16.669 -4.352 3.333 1.00 61.88 117 ALA A N 1
ATOM 953 C CA . ALA A 1 117 ? -15.563 -5.176 3.792 1.00 61.88 117 ALA A CA 1
ATOM 954 C C . ALA A 1 117 ? -15.616 -5.294 5.321 1.00 61.88 117 ALA A C 1
ATOM 956 O O . ALA A 1 117 ? -15.617 -4.286 6.026 1.00 61.88 117 ALA A O 1
ATOM 957 N N . SER A 1 118 ? -15.640 -6.521 5.842 1.00 56.88 118 SER A N 1
ATOM 958 C CA . SER A 1 118 ? -15.522 -6.779 7.280 1.00 56.88 118 SER A CA 1
ATOM 959 C C . SER A 1 118 ? -14.085 -6.497 7.724 1.00 56.88 118 SER A C 1
ATOM 961 O O . SER A 1 118 ? -13.209 -7.344 7.591 1.00 56.88 118 SER A O 1
ATOM 963 N N . TRP A 1 119 ? -13.831 -5.274 8.187 1.00 55.00 119 TRP A N 1
ATOM 964 C CA . TRP A 1 119 ? -12.535 -4.852 8.728 1.00 55.00 119 TRP A CA 1
ATOM 965 C C . TRP A 1 119 ? -12.464 -4.976 10.258 1.00 55.00 119 TRP A C 1
ATOM 967 O O . TRP A 1 119 ? -11.368 -4.922 10.803 1.00 55.00 119 TRP A O 1
ATOM 977 N N . ASP A 1 120 ? -13.604 -5.171 10.937 1.00 52.78 120 ASP A N 1
ATOM 978 C CA . ASP A 1 120 ? -13.694 -5.321 12.402 1.00 52.78 120 ASP A CA 1
ATOM 979 C C . ASP A 1 120 ? -13.513 -6.765 12.897 1.00 52.78 120 ASP A C 1
ATOM 981 O O . ASP A 1 120 ? -13.588 -7.032 14.095 1.00 52.78 120 ASP A O 1
ATOM 985 N N . THR A 1 121 ? -13.304 -7.710 11.978 1.00 51.38 121 THR A N 1
ATOM 986 C CA . THR A 1 121 ? -13.150 -9.117 12.337 1.00 51.38 121 THR A CA 1
ATOM 987 C C . THR A 1 121 ? -11.806 -9.303 13.035 1.00 51.38 121 THR A C 1
ATOM 989 O O . THR A 1 121 ? -10.799 -8.785 12.553 1.00 51.38 121 THR A O 1
ATOM 992 N N . ASP A 1 122 ? -11.793 -10.067 14.134 1.00 50.78 122 ASP A N 1
ATOM 993 C CA . ASP A 1 122 ? -10.631 -10.294 15.017 1.00 50.78 122 ASP A CA 1
ATOM 994 C C . ASP A 1 122 ? -9.351 -10.775 14.276 1.00 50.78 122 ASP A C 1
ATOM 996 O O . ASP A 1 122 ? -8.257 -10.748 14.835 1.00 50.78 122 ASP A O 1
ATOM 1000 N N . ASP A 1 123 ? -9.472 -11.175 13.005 1.00 47.97 123 ASP A N 1
ATOM 1001 C CA . ASP A 1 123 ? -8.381 -11.593 12.117 1.00 47.97 123 ASP A CA 1
ATOM 1002 C C . ASP A 1 123 ? -7.529 -10.435 11.550 1.00 47.97 123 ASP A C 1
ATOM 1004 O O . ASP A 1 123 ? -6.407 -10.671 11.089 1.00 47.97 123 ASP A O 1
ATOM 1008 N N . TYR A 1 124 ? -8.017 -9.186 11.558 1.00 52.84 124 TYR A N 1
ATOM 1009 C CA . TYR A 1 124 ? -7.283 -8.030 11.028 1.00 52.84 124 TYR A CA 1
ATOM 1010 C C . TYR A 1 124 ? -6.794 -7.101 12.147 1.00 52.84 124 TYR A C 1
ATOM 1012 O O . TYR A 1 124 ? -7.561 -6.617 12.970 1.00 52.84 124 TYR A O 1
ATOM 1020 N N . PHE A 1 125 ? -5.502 -6.753 12.120 1.00 48.69 125 PHE A N 1
ATOM 1021 C CA . PHE A 1 125 ? -4.839 -5.854 13.085 1.00 48.69 125 PHE A CA 1
ATOM 1022 C C . PHE A 1 125 ? -5.323 -4.383 13.063 1.00 48.69 125 PHE A C 1
ATOM 1024 O O . PHE A 1 125 ? -4.672 -3.514 13.640 1.00 48.69 125 PHE A O 1
ATOM 1031 N N . LEU A 1 126 ? -6.424 -4.067 12.376 1.00 53.44 126 LEU A N 1
ATOM 1032 C CA . LEU A 1 126 ? -6.957 -2.711 12.207 1.00 53.44 126 LEU A CA 1
ATOM 1033 C C . LEU A 1 126 ? -8.205 -2.493 13.075 1.00 53.44 126 LEU A C 1
ATOM 1035 O O . LEU A 1 126 ? -9.244 -2.050 12.598 1.00 53.44 126 LEU A O 1
ATOM 1039 N N . GLY A 1 127 ? -8.107 -2.802 14.367 1.00 51.84 127 GLY A N 1
ATOM 1040 C CA . GLY A 1 127 ? -9.149 -2.450 15.327 1.00 51.84 127 GLY A CA 1
ATOM 1041 C C . GLY A 1 127 ? -9.051 -0.976 15.712 1.00 51.84 127 GLY A C 1
ATOM 1042 O O . GLY A 1 127 ? -8.129 -0.586 16.426 1.00 51.84 127 GLY A O 1
ATOM 1043 N N . ILE A 1 128 ? -10.002 -0.143 15.288 1.00 51.28 128 ILE A N 1
ATOM 1044 C CA . ILE A 1 128 ? -10.223 1.150 15.949 1.00 51.28 128 ILE A CA 1
ATOM 1045 C C . ILE A 1 128 ? -10.953 0.847 17.266 1.00 51.28 128 ILE A C 1
ATOM 1047 O O . ILE A 1 128 ? -11.998 0.203 17.249 1.00 51.28 128 ILE A O 1
ATOM 1051 N N . ASN A 1 129 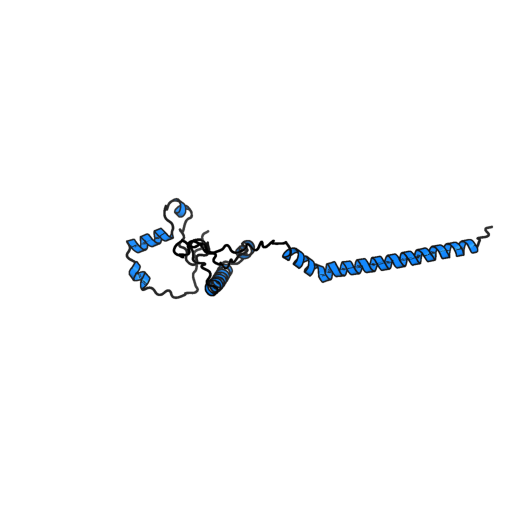? -10.400 1.272 18.406 1.00 59.09 129 ASN A N 1
ATOM 1052 C CA . ASN A 1 129 ? -10.863 0.949 19.773 1.00 59.09 129 ASN A CA 1
ATOM 1053 C C . ASN A 1 129 ? -10.442 -0.433 20.315 1.00 59.09 129 ASN A C 1
ATOM 1055 O O . ASN A 1 129 ? -11.269 -1.211 20.791 1.00 59.09 129 ASN A O 1
ATOM 1059 N N . TYR A 1 130 ? -9.142 -0.727 20.294 1.00 65.62 130 TYR A N 1
ATOM 1060 C CA . TYR A 1 130 ? -8.587 -1.869 21.020 1.00 65.62 130 TYR A CA 1
ATOM 1061 C C . TYR A 1 130 ? -8.183 -1.459 22.443 1.00 65.62 130 TYR A C 1
ATOM 1063 O O . TYR A 1 130 ? -7.630 -0.382 22.668 1.00 65.62 130 TYR A O 1
ATOM 1071 N N . PHE A 1 131 ? -8.475 -2.323 23.415 1.00 72.31 131 PHE A N 1
ATOM 1072 C CA . PHE A 1 131 ? -7.960 -2.173 24.772 1.00 72.31 131 PHE A CA 1
ATOM 1073 C C . PHE A 1 131 ? -6.524 -2.695 24.818 1.00 72.31 131 PHE A C 1
ATOM 1075 O O . PHE A 1 131 ? -6.219 -3.741 24.245 1.00 72.31 131 PHE A O 1
ATOM 1082 N N . VAL A 1 132 ? -5.646 -1.959 25.494 1.00 71.31 132 VAL A N 1
ATOM 1083 C CA . VAL A 1 132 ? -4.201 -2.217 25.560 1.00 71.31 132 VAL A CA 1
ATOM 1084 C C . VAL A 1 132 ? -3.809 -2.194 27.021 1.00 71.31 132 VAL A C 1
ATOM 1086 O O . VAL A 1 132 ? -4.267 -1.316 27.754 1.00 71.31 132 VAL A O 1
ATOM 1089 N N . TYR A 1 133 ? -2.955 -3.118 27.450 1.00 73.38 133 TYR A N 1
ATOM 1090 C CA . TYR A 1 133 ? -2.281 -2.928 28.727 1.00 73.38 133 TYR A CA 1
ATOM 1091 C C . TYR A 1 133 ? -1.275 -1.786 28.627 1.00 73.38 133 TYR A C 1
ATOM 1093 O O . TYR A 1 133 ? -0.598 -1.625 27.614 1.00 73.38 133 TYR A O 1
ATOM 1101 N N . SER A 1 134 ? -1.173 -0.993 29.689 1.00 77.00 134 SER A N 1
ATOM 1102 C CA . SER A 1 134 ? -0.253 0.146 29.737 1.00 77.00 134 SER A CA 1
ATOM 1103 C C . SER A 1 134 ? 1.222 -0.273 29.721 1.00 77.00 134 SER A C 1
ATOM 1105 O O . SER A 1 134 ? 2.070 0.544 29.376 1.00 77.00 134 SER A O 1
ATOM 1107 N N . SER A 1 135 ? 1.531 -1.516 30.105 1.00 73.50 135 SER A N 1
ATOM 1108 C CA . SER A 1 135 ? 2.884 -2.070 30.176 1.00 73.50 135 SER A CA 1
ATOM 1109 C C . SER A 1 135 ? 2.987 -3.374 29.389 1.00 73.50 135 SER A C 1
ATOM 1111 O O . SER A 1 135 ? 2.095 -4.220 29.453 1.00 73.50 135 SER A O 1
ATOM 1113 N N . ASP A 1 136 ? 4.118 -3.574 28.711 1.00 67.69 136 ASP A N 1
ATOM 1114 C CA . ASP A 1 136 ? 4.422 -4.824 28.006 1.00 67.69 136 ASP A CA 1
ATOM 1115 C C . ASP A 1 136 ? 4.500 -6.022 28.961 1.00 67.69 136 ASP A C 1
ATOM 1117 O O . ASP A 1 136 ? 4.151 -7.138 28.588 1.00 67.69 136 ASP A O 1
ATOM 1121 N N . VAL A 1 137 ? 4.914 -5.798 30.214 1.00 72.81 137 VAL A N 1
ATOM 1122 C CA . VAL A 1 137 ? 5.012 -6.852 31.238 1.00 72.81 137 VAL A CA 1
ATOM 1123 C C . VAL A 1 137 ? 3.637 -7.441 31.551 1.00 72.81 137 VAL A C 1
ATOM 1125 O O . VAL A 1 137 ? 3.520 -8.650 31.750 1.00 72.81 137 VAL A O 1
ATOM 1128 N N . ASP A 1 138 ? 2.597 -6.608 31.525 1.00 71.69 138 ASP A N 1
ATOM 1129 C CA . ASP A 1 138 ? 1.235 -7.006 31.878 1.00 71.69 138 ASP A CA 1
ATOM 1130 C C . ASP A 1 138 ? 0.651 -8.004 30.871 1.00 71.69 138 ASP A C 1
ATOM 1132 O O . ASP A 1 138 ? -0.151 -8.850 31.245 1.00 71.69 138 ASP A O 1
ATOM 1136 N N . TYR A 1 139 ? 1.110 -7.994 29.615 1.00 66.81 139 TYR A N 1
ATOM 1137 C CA . TYR A 1 139 ? 0.720 -8.999 28.618 1.00 66.81 139 TYR A CA 1
ATOM 1138 C C . TYR A 1 139 ? 1.236 -10.403 28.927 1.00 66.81 139 TYR A C 1
ATOM 1140 O O . TYR A 1 139 ? 0.668 -11.382 28.447 1.00 66.81 139 TYR A O 1
ATOM 1148 N N . PHE A 1 140 ? 2.331 -10.507 29.680 1.00 72.38 140 PHE A N 1
ATOM 1149 C CA . PHE A 1 140 ? 2.946 -11.785 30.033 1.00 72.38 140 PHE A CA 1
ATOM 1150 C C . PHE A 1 140 ? 2.533 -12.263 31.425 1.00 72.38 140 PHE A C 1
ATOM 1152 O O . PHE A 1 140 ? 2.594 -13.461 31.698 1.00 72.38 140 PHE A O 1
ATOM 1159 N N . THR A 1 141 ? 2.137 -11.346 32.310 1.00 77.38 141 THR A N 1
ATOM 1160 C CA . THR A 1 141 ? 1.677 -11.671 33.666 1.00 77.38 141 THR A CA 1
ATOM 1161 C C . THR A 1 141 ? 0.174 -11.926 33.716 1.00 77.38 141 THR A C 1
ATOM 1163 O O . THR A 1 141 ? -0.265 -12.820 34.440 1.00 77.38 141 THR A O 1
ATOM 1166 N N . GLU A 1 142 ? -0.620 -11.195 32.933 1.00 71.44 142 GLU A N 1
ATOM 1167 C CA . GLU A 1 142 ? -2.058 -11.409 32.816 1.00 71.44 142 GLU A CA 1
ATOM 1168 C C . GLU A 1 142 ? -2.336 -12.508 31.786 1.00 71.44 142 GLU A C 1
ATOM 1170 O O . GLU A 1 142 ? -2.127 -12.341 30.589 1.00 71.44 142 GLU A O 1
ATOM 1175 N N . LEU A 1 143 ? -2.878 -13.643 32.236 1.00 69.94 143 LEU A N 1
ATOM 1176 C CA . LEU A 1 143 ? -3.275 -14.768 31.368 1.00 69.94 143 LEU A CA 1
ATOM 1177 C C . LEU A 1 143 ? -4.534 -14.485 30.525 1.00 69.94 143 LEU A C 1
ATOM 1179 O O . LEU A 1 143 ? -5.083 -15.398 29.908 1.00 69.94 143 LEU A O 1
ATOM 1183 N N . LYS A 1 144 ? -5.025 -13.244 30.539 1.00 73.75 144 LYS A N 1
ATOM 1184 C CA . LYS A 1 144 ? -6.245 -12.808 29.861 1.00 73.75 144 LYS A CA 1
ATOM 1185 C C . LYS A 1 144 ? -5.928 -11.674 28.905 1.00 73.75 144 LYS A C 1
ATOM 1187 O O . LYS A 1 144 ? -5.131 -10.783 29.215 1.00 73.75 144 LYS A O 1
ATOM 1192 N N . SER A 1 145 ? -6.608 -11.663 27.766 1.00 75.94 145 SER A N 1
ATOM 1193 C CA . SER A 1 145 ? -6.527 -10.535 26.847 1.00 75.94 145 SER A CA 1
ATOM 1194 C C . SER A 1 145 ? -7.053 -9.253 27.519 1.00 75.94 145 SER A C 1
ATOM 1196 O O . SER A 1 145 ? -7.965 -9.323 28.352 1.00 75.94 145 SER A O 1
ATOM 1198 N N . PRO A 1 146 ? -6.548 -8.063 27.141 1.00 77.81 146 PRO A N 1
ATOM 1199 C CA . PRO A 1 146 ? -7.068 -6.796 27.659 1.00 77.81 146 PRO A CA 1
ATOM 1200 C C . PRO A 1 146 ? -8.594 -6.669 27.527 1.00 77.81 146 PRO A C 1
ATOM 1202 O O . PRO A 1 146 ? -9.259 -6.146 28.416 1.00 77.81 146 PRO A O 1
ATOM 1205 N N . LYS A 1 147 ? -9.161 -7.195 26.433 1.00 77.44 147 LYS A N 1
ATOM 1206 C CA . LYS A 1 147 ? -10.605 -7.207 26.158 1.00 77.44 147 LYS A CA 1
ATOM 1207 C C . LYS A 1 147 ? -11.375 -8.064 27.163 1.00 77.44 147 LYS A C 1
ATOM 1209 O O . LYS A 1 147 ? -12.390 -7.614 27.683 1.00 77.44 147 LYS A O 1
ATOM 1214 N N . GLU A 1 148 ? -10.890 -9.268 27.457 1.00 77.75 148 GLU A N 1
ATOM 1215 C CA . GLU A 1 148 ? -11.495 -10.152 28.462 1.00 77.75 148 GLU A CA 1
ATOM 1216 C C . GLU A 1 148 ? -11.419 -9.538 29.857 1.00 77.75 148 GLU A C 1
ATOM 1218 O O . GLU A 1 148 ? -12.407 -9.557 30.582 1.00 77.75 148 GLU A O 1
ATOM 1223 N N . LYS A 1 149 ? -10.292 -8.912 30.212 1.00 82.00 149 LYS A N 1
ATOM 1224 C CA . LYS A 1 149 ? -10.155 -8.237 31.506 1.00 82.00 149 LYS A CA 1
ATOM 1225 C C . LYS A 1 149 ? -11.136 -7.073 31.649 1.00 82.00 149 LYS A C 1
ATOM 1227 O O . LYS A 1 149 ? -11.754 -6.912 32.697 1.00 82.00 149 LYS A O 1
ATOM 1232 N N . VAL A 1 150 ? -11.310 -6.270 30.599 1.00 82.69 150 VAL A N 1
ATOM 1233 C CA . VAL A 1 150 ? -12.308 -5.190 30.589 1.00 82.69 150 VAL A CA 1
ATOM 1234 C C . VAL A 1 150 ? -13.724 -5.753 30.705 1.00 82.69 150 VAL A C 1
ATOM 1236 O O . VAL A 1 150 ? -14.529 -5.213 31.462 1.00 82.69 150 VAL A O 1
ATOM 1239 N N . LEU A 1 151 ? -14.028 -6.851 30.010 1.00 83.94 151 LEU A N 1
ATOM 1240 C CA . LEU A 1 151 ? -15.326 -7.514 30.111 1.00 83.94 151 LEU A CA 1
ATOM 1241 C C . LEU A 1 151 ? -15.598 -8.010 31.538 1.00 83.94 151 LEU A C 1
ATOM 1243 O O . LEU A 1 151 ? -16.680 -7.760 32.066 1.00 83.94 151 LEU A O 1
ATOM 1247 N N . ASP A 1 152 ? -14.611 -8.640 32.173 1.00 85.88 152 ASP A N 1
ATOM 1248 C CA . ASP A 1 152 ? -14.702 -9.096 33.560 1.00 85.88 152 ASP A CA 1
ATOM 1249 C C . ASP A 1 152 ? -14.988 -7.925 34.509 1.00 85.88 152 ASP A C 1
ATOM 1251 O O . ASP A 1 152 ? -15.918 -8.002 35.306 1.00 85.88 152 ASP A O 1
ATOM 1255 N N . ILE A 1 153 ? -14.273 -6.802 34.365 1.00 86.12 153 ILE A N 1
ATOM 1256 C CA . ILE A 1 153 ? -14.487 -5.589 35.173 1.00 86.12 153 ILE A CA 1
ATOM 1257 C C . ILE A 1 153 ? -15.911 -5.044 34.995 1.00 86.12 153 ILE A C 1
ATOM 1259 O O . ILE A 1 153 ? -16.545 -4.637 35.972 1.00 86.12 153 ILE A O 1
ATOM 1263 N N . ILE A 1 154 ? -16.430 -5.027 33.765 1.00 86.62 154 ILE A N 1
ATOM 1264 C CA . ILE A 1 154 ? -17.788 -4.549 33.468 1.00 86.62 154 ILE A CA 1
ATOM 1265 C C . ILE A 1 154 ? -18.838 -5.454 34.120 1.00 86.62 154 ILE A C 1
ATOM 1267 O O . ILE A 1 154 ? -19.812 -4.952 34.692 1.00 86.62 154 ILE A O 1
ATOM 1271 N N . LEU A 1 155 ? -18.648 -6.772 34.042 1.00 86.94 155 LEU A N 1
ATOM 1272 C CA . LEU A 1 155 ? -19.555 -7.760 34.621 1.00 86.94 155 LEU A CA 1
ATOM 1273 C C . LEU A 1 155 ? -19.518 -7.731 36.153 1.00 86.94 155 LEU A C 1
ATOM 1275 O O . LEU A 1 155 ? -20.572 -7.708 36.789 1.00 86.94 155 LEU A O 1
ATOM 1279 N N . GLU A 1 156 ? -18.324 -7.672 36.739 1.00 91.38 156 GLU A N 1
ATOM 1280 C CA . GLU A 1 156 ? -18.106 -7.644 38.186 1.00 91.38 156 GLU A CA 1
ATOM 1281 C C . GLU A 1 156 ? -18.716 -6.391 38.827 1.00 91.38 156 GLU A C 1
ATOM 1283 O O . GLU A 1 156 ? -19.398 -6.479 39.848 1.00 91.38 156 GLU A O 1
ATOM 1288 N N . ASN A 1 157 ? -18.570 -5.233 38.178 1.00 90.38 157 ASN A N 1
ATOM 1289 C CA . ASN A 1 157 ? -19.117 -3.966 38.666 1.00 90.38 157 ASN A CA 1
ATOM 1290 C C . ASN A 1 157 ? -20.562 -3.696 38.207 1.00 90.38 157 ASN A C 1
ATOM 1292 O O . ASN A 1 157 ? -21.095 -2.622 38.478 1.00 90.38 157 ASN A O 1
ATOM 1296 N N . LYS A 1 158 ? -21.211 -4.646 37.514 1.00 87.75 158 LYS A N 1
ATOM 1297 C CA . LYS A 1 158 ? -22.581 -4.520 36.974 1.00 87.75 158 LYS A CA 1
ATOM 1298 C C . LYS A 1 158 ? -22.805 -3.270 36.106 1.00 87.75 158 LYS A C 1
ATOM 1300 O O . LYS A 1 158 ? -23.915 -2.752 36.033 1.00 87.75 158 LYS A O 1
ATOM 1305 N N . LEU A 1 159 ? -21.776 -2.819 35.391 1.00 86.50 159 LEU A N 1
ATOM 1306 C CA . LEU A 1 159 ? -21.796 -1.574 34.608 1.00 86.50 159 LEU A CA 1
ATOM 1307 C C . LEU A 1 159 ? -22.511 -1.704 33.254 1.00 86.50 159 LEU A C 1
ATOM 1309 O O . LEU A 1 159 ? -22.593 -0.738 32.500 1.00 86.50 159 LEU A O 1
ATOM 1313 N N . VAL A 1 160 ? -23.028 -2.889 32.919 1.00 83.25 160 VAL A N 1
ATOM 1314 C CA . VAL A 1 160 ? -23.633 -3.177 31.609 1.00 83.25 160 VAL A CA 1
ATOM 1315 C C . VAL A 1 160 ? -24.811 -2.246 31.312 1.00 83.25 160 VAL A C 1
ATOM 1317 O O . VAL A 1 160 ? -24.869 -1.660 30.233 1.00 83.25 160 VAL A O 1
ATOM 1320 N N . GLU A 1 161 ? -25.739 -2.077 32.258 1.00 81.75 161 GLU A N 1
ATOM 1321 C CA . GLU A 1 161 ? -26.915 -1.220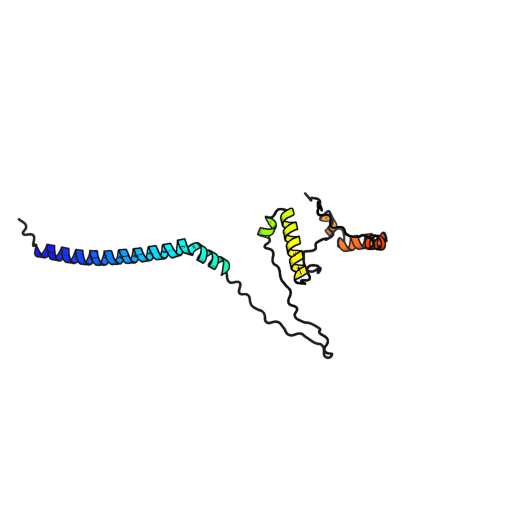 32.049 1.00 81.75 161 GLU A CA 1
ATOM 1322 C C . GLU A 1 161 ? -26.546 0.252 31.874 1.00 81.75 161 GLU A C 1
ATOM 1324 O O . GLU A 1 161 ? -27.167 0.951 31.071 1.00 81.75 161 GLU A O 1
ATOM 1329 N N . ASP A 1 162 ? -25.543 0.717 32.612 1.00 83.12 162 ASP A N 1
ATOM 1330 C CA . ASP A 1 162 ? -25.098 2.103 32.549 1.00 83.12 162 ASP A CA 1
ATOM 1331 C C . ASP A 1 162 ? -24.389 2.378 31.224 1.00 83.12 162 ASP A C 1
ATOM 1333 O O . ASP A 1 162 ? -24.682 3.378 30.570 1.00 83.12 162 ASP A O 1
ATOM 1337 N N . ILE A 1 163 ? -23.550 1.447 30.761 1.00 81.94 163 ILE A N 1
ATOM 1338 C CA . ILE A 1 163 ? -22.858 1.551 29.472 1.00 81.94 163 ILE A CA 1
ATOM 1339 C C . ILE A 1 163 ? -23.847 1.536 28.301 1.00 81.94 163 ILE A C 1
ATOM 1341 O O . ILE A 1 163 ? -23.684 2.310 27.363 1.00 81.94 163 ILE A O 1
ATOM 1345 N N . LEU A 1 164 ? -24.904 0.719 28.351 1.00 82.06 164 LEU A N 1
ATOM 1346 C CA . LEU A 1 164 ? -25.922 0.671 27.291 1.00 82.06 164 LEU A CA 1
ATOM 1347 C C . LEU A 1 164 ? -26.738 1.968 27.173 1.00 82.06 164 LEU A C 1
ATOM 1349 O O . LEU A 1 164 ? -27.277 2.259 26.104 1.00 82.06 164 LEU A O 1
ATOM 1353 N N . LYS A 1 165 ? -26.838 2.750 28.254 1.00 82.62 165 LYS A N 1
ATOM 1354 C CA . LYS A 1 165 ? -27.493 4.068 28.258 1.00 82.62 165 LYS A CA 1
ATOM 1355 C C . LYS A 1 165 ? -26.567 5.185 27.771 1.00 82.62 165 LYS A C 1
ATOM 1357 O O . LYS A 1 165 ? -27.058 6.274 27.463 1.00 82.62 165 LYS A O 1
ATOM 1362 N N . LEU A 1 166 ? -25.255 4.946 27.689 1.00 79.25 166 LEU A N 1
ATOM 1363 C CA . LEU A 1 166 ? -24.306 5.927 27.172 1.00 79.25 166 LEU A CA 1
ATOM 1364 C C . LEU A 1 166 ? -24.510 6.116 25.668 1.00 79.25 166 LEU A C 1
ATOM 1366 O O . LEU A 1 166 ? -24.551 5.169 24.883 1.00 79.25 166 LEU A O 1
ATOM 1370 N N . ARG A 1 167 ? -24.586 7.378 25.250 1.00 67.19 167 ARG A N 1
ATOM 1371 C CA . ARG A 1 167 ? -24.490 7.762 23.843 1.00 67.19 167 ARG A CA 1
ATOM 1372 C C . ARG A 1 167 ? -23.044 8.148 23.560 1.00 67.19 167 ARG A C 1
ATOM 1374 O O . ARG A 1 167 ? -22.514 9.040 24.215 1.00 67.19 167 ARG A O 1
ATOM 1381 N N . ILE A 1 168 ? -22.422 7.504 22.575 1.00 62.59 168 IL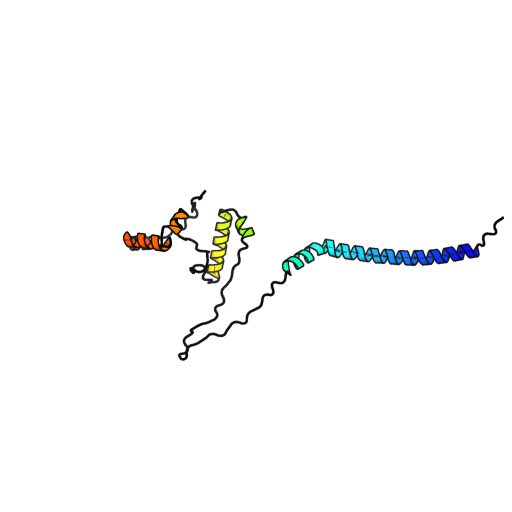E A N 1
ATOM 1382 C CA . ILE A 1 168 ? -21.099 7.916 22.099 1.00 62.59 168 ILE A CA 1
ATOM 1383 C C . ILE A 1 168 ? -21.270 9.211 21.299 1.00 62.59 168 ILE A C 1
ATOM 1385 O O . ILE A 1 168 ? -21.887 9.218 20.234 1.00 62.59 168 ILE A O 1
ATOM 1389 N N . GLU A 1 169 ? -20.734 10.309 21.821 1.00 52.00 169 GLU A N 1
ATOM 1390 C CA . GLU A 1 169 ? -20.621 11.581 21.112 1.00 52.00 169 GLU A CA 1
ATOM 1391 C C . GLU A 1 169 ? -19.207 11.672 20.517 1.00 52.00 169 GLU A C 1
ATOM 1393 O O . GLU A 1 169 ? -18.215 11.505 21.229 1.00 52.00 169 GLU A O 1
ATOM 1398 N N . LYS A 1 170 ? -19.088 11.857 19.193 1.00 43.72 170 LYS A N 1
ATOM 1399 C CA . LYS A 1 170 ? -17.783 11.889 18.511 1.00 43.72 170 LYS A CA 1
ATOM 1400 C C . LYS A 1 170 ? -17.044 13.181 18.877 1.00 43.72 170 LYS A C 1
ATOM 1402 O O . LYS A 1 170 ? -17.194 14.192 18.197 1.00 43.72 170 LYS A O 1
ATOM 1407 N N . ASN A 1 171 ? -16.227 13.153 19.927 1.00 41.16 171 ASN A N 1
ATOM 1408 C CA . ASN A 1 171 ? -15.298 14.240 20.222 1.00 41.16 171 ASN A CA 1
ATOM 1409 C C . ASN A 1 171 ? -13.994 14.027 19.437 1.00 41.16 171 ASN A C 1
ATOM 1411 O O . ASN A 1 171 ? -13.331 13.005 19.588 1.00 41.16 171 ASN A O 1
ATOM 1415 N N . SER A 1 172 ? -13.628 14.987 18.586 1.00 40.72 172 SER A N 1
ATOM 1416 C CA . SER A 1 172 ? -12.474 14.907 17.669 1.00 40.72 172 SER A CA 1
ATOM 1417 C C . SER A 1 172 ? -11.127 15.199 18.354 1.00 40.72 172 SER A C 1
ATOM 1419 O O . SER A 1 172 ? -10.211 15.713 17.723 1.00 40.72 172 SER A O 1
ATOM 1421 N N . SER A 1 173 ? -11.001 14.910 19.651 1.00 41.19 173 SER A N 1
ATOM 1422 C CA . SER A 1 173 ? -9.802 15.193 20.449 1.00 41.19 173 SER A CA 1
ATOM 1423 C C . SER A 1 173 ? -9.496 14.027 21.390 1.00 41.19 173 SER A C 1
ATOM 1425 O O . SER A 1 173 ? -9.728 14.089 22.596 1.00 41.19 173 SER A O 1
ATOM 1427 N N . SER A 1 174 ? -9.022 12.913 20.834 1.00 38.97 174 SER A N 1
ATOM 1428 C CA . SER A 1 174 ? -8.468 11.808 21.619 1.00 38.97 174 SER A CA 1
ATOM 1429 C C . SER A 1 174 ? -6.946 11.949 21.676 1.00 38.97 174 SER A C 1
ATOM 1431 O O . SER A 1 174 ? -6.226 11.410 20.835 1.00 38.97 174 SER A O 1
ATOM 1433 N N . ASN A 1 175 ? -6.450 12.690 22.669 1.00 34.91 175 ASN A N 1
ATOM 1434 C CA . ASN A 1 175 ? -5.037 12.665 23.040 1.00 34.91 175 ASN A CA 1
ATOM 1435 C C . ASN A 1 175 ? -4.714 11.292 23.643 1.00 34.91 175 ASN A C 1
ATOM 1437 O O . ASN A 1 175 ? -4.997 11.038 24.814 1.00 34.91 175 ASN A O 1
ATOM 1441 N N . PHE A 1 176 ? -4.141 10.395 22.841 1.00 39.97 176 PHE A N 1
ATOM 1442 C CA . PHE A 1 176 ? -3.609 9.130 23.338 1.00 39.97 176 PHE A CA 1
ATOM 1443 C C . PHE A 1 176 ? -2.297 9.381 24.098 1.00 39.97 176 PHE A C 1
ATOM 1445 O O . PHE A 1 176 ? -1.432 10.101 23.584 1.00 39.97 176 PHE A O 1
ATOM 1452 N N . PRO A 1 177 ? -2.107 8.795 25.293 1.00 31.55 177 PRO A N 1
ATOM 1453 C CA . PRO A 1 177 ? -0.874 8.964 26.046 1.00 31.55 177 PRO A CA 1
ATOM 1454 C C . PRO A 1 177 ? 0.311 8.373 25.273 1.00 31.55 177 PRO A C 1
ATOM 1456 O O . PRO A 1 177 ? 0.279 7.252 24.767 1.00 31.55 177 PRO A O 1
ATOM 1459 N N . THR A 1 178 ? 1.365 9.174 25.152 1.00 28.50 178 THR A N 1
ATOM 1460 C CA . THR A 1 178 ? 2.670 8.780 24.623 1.00 28.50 178 THR A CA 1
ATOM 1461 C C . THR A 1 178 ? 3.367 7.855 25.615 1.00 28.50 178 THR A C 1
ATOM 1463 O O . THR A 1 178 ? 3.638 8.274 26.737 1.00 28.50 178 THR A O 1
ATOM 1466 N N . ILE A 1 179 ? 3.689 6.633 25.192 1.00 35.78 179 ILE A N 1
ATOM 1467 C CA . ILE A 1 179 ? 4.627 5.762 25.907 1.00 35.78 179 ILE A CA 1
ATOM 1468 C C . ILE A 1 179 ? 6.036 6.121 25.414 1.00 35.78 179 ILE A C 1
ATOM 1470 O O . ILE A 1 179 ? 6.292 6.081 24.206 1.00 35.78 179 ILE A O 1
ATOM 1474 N N . SER A 1 180 ? 6.889 6.550 26.345 1.00 30.70 180 SER A N 1
ATOM 1475 C CA . SER A 1 180 ? 8.347 6.665 26.210 1.00 30.70 180 SER A CA 1
ATOM 1476 C C . SER A 1 180 ? 9.019 5.388 26.681 1.00 30.70 180 SER A C 1
ATOM 1478 O O . SER A 1 180 ? 8.589 4.921 27.761 1.00 30.70 180 SER A O 1
#